Protein AF-A0A1M5I7P4-F1 (afdb_monomer_lite)

Secondary structure (DSSP, 8-state):
-HHHHHHHHHHHHHHHHHHHHHHHHHHHH--SSHHHHHHHHHHSHHHHHHHHHHHHHHHHHHHHHHHHHHHS-HHHHHHHH-TTHHHHHHHHHHHHHHHHHHHHHHHHH-HHHHHHHHHHHHHHHHHHHHHHHHHHHTTT--HHHHHHHHHHHHHHHHHHT-----------

Foldseek 3Di:
DLVVLLVVLVVLLVVLLVLLQQLLLQLLLFDDFLVRSLVRSVPCSVVSVVVVVVCVVCVVVLVVLVVCVVVPDPVVSCVVPNPCSVVVNVVVVVVVVSSVVSSVVSCVVPVPSSNVSSVVSSCVSNVVSVVSVVVSCVPVDPPVRVVVVVVVCVVVVVVVPPPPPDDDDDDD

Radius of gyration: 29.62 Å; chains: 1; bounding box: 105×42×54 Å

Structure (mmCIF, N/CA/C/O backbone):
data_AF-A0A1M5I7P4-F1
#
_entry.id   AF-A0A1M5I7P4-F1
#
loop_
_atom_site.group_PDB
_atom_site.id
_atom_site.type_symbol
_atom_site.label_atom_id
_atom_site.label_alt_id
_atom_site.label_comp_id
_atom_site.label_asym_id
_atom_site.label_entity_id
_atom_site.label_seq_id
_atom_site.pdbx_PDB_ins_code
_atom_site.Cartn_x
_atom_site.Cartn_y
_atom_site.Cartn_z
_atom_site.occupancy
_atom_site.B_iso_or_equiv
_atom_site.auth_seq_id
_atom_site.auth_comp_id
_atom_site.auth_asym_id
_atom_site.auth_atom_id
_atom_site.pdbx_PDB_model_num
ATOM 1 N N . MET A 1 1 ? -21.121 24.134 10.707 1.00 61.41 1 MET A N 1
ATOM 2 C CA . MET A 1 1 ? -20.002 23.355 11.294 1.00 61.41 1 MET A CA 1
ATOM 3 C C . MET A 1 1 ? -20.163 21.836 11.165 1.00 61.41 1 MET A C 1
ATOM 5 O O . MET A 1 1 ? -19.274 21.223 10.594 1.00 61.41 1 MET A O 1
ATOM 9 N N . ARG A 1 2 ? -21.282 21.211 11.583 1.00 70.88 2 ARG A N 1
ATOM 10 C CA . ARG A 1 2 ? -21.468 19.739 11.479 1.00 70.88 2 ARG A CA 1
ATOM 11 C C . ARG A 1 2 ? -21.377 19.158 10.054 1.00 70.88 2 ARG A C 1
ATOM 13 O O . ARG A 1 2 ? -20.871 18.058 9.893 1.00 70.88 2 ARG A O 1
ATOM 20 N N . LEU A 1 3 ? -21.831 19.882 9.022 1.00 74.75 3 LEU A N 1
ATOM 21 C CA . LEU A 1 3 ? -21.736 19.424 7.625 1.00 74.75 3 LEU A CA 1
ATOM 22 C C . LEU A 1 3 ? -20.275 19.306 7.155 1.00 74.75 3 LEU A C 1
ATOM 24 O O . LEU A 1 3 ? -19.885 18.268 6.634 1.00 74.75 3 LEU A O 1
ATOM 28 N N . LEU A 1 4 ? -19.465 20.341 7.409 1.00 80.00 4 LEU A N 1
ATOM 29 C CA . LEU A 1 4 ? -18.034 20.355 7.092 1.00 80.00 4 LEU A CA 1
ATOM 30 C C . LEU A 1 4 ? -17.295 19.241 7.837 1.00 80.00 4 LEU A C 1
ATOM 32 O O . LEU A 1 4 ? -16.579 18.472 7.208 1.00 80.00 4 LEU A O 1
ATOM 36 N N . ALA A 1 5 ? -17.535 19.086 9.143 1.00 79.44 5 ALA A N 1
ATOM 37 C CA . ALA A 1 5 ? -16.944 18.000 9.927 1.00 79.44 5 ALA A CA 1
ATOM 38 C C . ALA A 1 5 ? -17.293 16.613 9.353 1.00 79.44 5 ALA A C 1
ATOM 40 O O . ALA A 1 5 ? -16.420 15.762 9.211 1.00 79.44 5 ALA A O 1
ATOM 41 N N . ASN A 1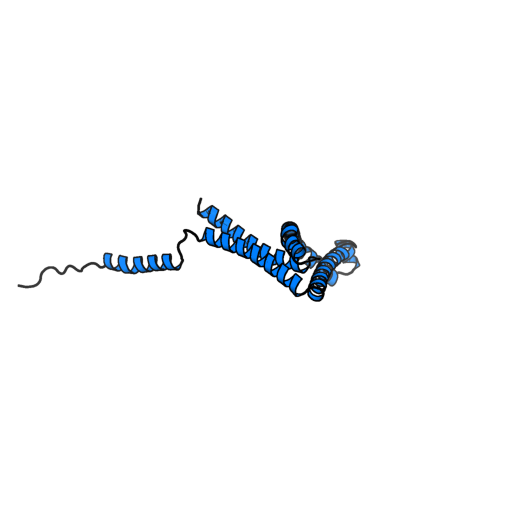 6 ? -18.544 16.404 8.931 1.00 80.00 6 ASN A N 1
ATOM 42 C CA . ASN A 1 6 ? -18.965 15.148 8.308 1.00 80.00 6 ASN A CA 1
ATOM 43 C C . ASN A 1 6 ? -18.317 14.910 6.937 1.00 80.00 6 ASN A C 1
ATOM 45 O O . ASN A 1 6 ? -18.010 13.763 6.616 1.00 80.00 6 ASN A O 1
ATOM 49 N N . MET A 1 7 ? -18.106 15.961 6.137 1.00 83.00 7 MET A N 1
ATOM 50 C CA . MET A 1 7 ? -17.376 15.859 4.868 1.00 83.00 7 MET A CA 1
ATOM 51 C C . MET A 1 7 ? -15.904 15.512 5.098 1.00 83.00 7 MET A C 1
ATOM 53 O O . MET A 1 7 ? -15.395 14.599 4.455 1.00 83.00 7 MET A O 1
ATOM 57 N N . PHE A 1 8 ? -15.242 16.169 6.053 1.00 85.75 8 PHE A N 1
ATOM 58 C CA . PHE A 1 8 ? -13.861 15.848 6.420 1.00 85.75 8 PHE A CA 1
ATOM 59 C C . PHE A 1 8 ? -13.724 14.409 6.921 1.00 85.75 8 PHE A C 1
ATOM 61 O O . PHE A 1 8 ? -12.862 13.683 6.437 1.00 85.75 8 PHE A O 1
ATOM 68 N N . LEU A 1 9 ? -14.609 13.956 7.814 1.00 85.12 9 LEU A N 1
ATOM 69 C CA . LEU A 1 9 ? -14.609 12.572 8.298 1.00 85.12 9 LEU A CA 1
ATOM 70 C C . LEU A 1 9 ? -14.900 11.556 7.187 1.00 85.12 9 LEU A C 1
ATOM 72 O O . LEU A 1 9 ? -14.381 10.445 7.229 1.00 85.12 9 LEU A O 1
ATOM 76 N N . PHE A 1 10 ? -15.711 11.917 6.189 1.00 84.69 10 PHE A N 1
ATOM 77 C CA . PHE A 1 10 ? -15.951 11.068 5.021 1.00 84.69 10 PHE A CA 1
ATOM 78 C C . PHE A 1 10 ? -14.706 10.949 4.135 1.00 84.69 10 PHE A C 1
ATOM 80 O O . PHE A 1 10 ? -14.345 9.841 3.744 1.00 84.69 10 PHE A O 1
ATOM 87 N N . ILE A 1 11 ? -14.029 12.067 3.856 1.00 87.88 11 ILE A N 1
ATOM 88 C CA . ILE A 1 11 ? -12.764 12.067 3.109 1.00 87.88 11 ILE A CA 1
ATOM 89 C C . ILE A 1 11 ? -11.720 11.245 3.870 1.00 87.88 11 ILE A C 1
ATOM 91 O O . ILE A 1 11 ? -11.091 10.369 3.288 1.00 87.88 11 ILE A O 1
ATOM 95 N N . PHE A 1 12 ? -11.605 11.452 5.182 1.00 88.94 12 PHE A N 1
ATOM 96 C CA . PHE A 1 12 ? -10.693 10.706 6.045 1.00 88.94 12 PHE A CA 1
ATOM 97 C C . PHE A 1 12 ? -11.002 9.201 6.047 1.00 88.94 12 PHE A C 1
ATOM 99 O O . PHE A 1 12 ? -10.104 8.392 5.838 1.00 88.94 12 PHE A O 1
ATOM 106 N N . GLU A 1 13 ? -12.273 8.807 6.188 1.00 88.75 13 GLU A N 1
ATOM 107 C CA . GLU A 1 13 ? -12.715 7.409 6.056 1.00 88.75 13 GLU A CA 1
ATOM 108 C C . GLU A 1 13 ? -12.238 6.798 4.728 1.00 88.75 13 GLU A C 1
ATOM 110 O O . GLU A 1 13 ? -11.763 5.661 4.698 1.00 88.75 13 GLU A O 1
ATOM 115 N N . LEU A 1 14 ? -12.361 7.543 3.630 1.00 88.00 14 LEU A N 1
ATOM 116 C CA . LEU A 1 14 ? -11.994 7.074 2.297 1.00 88.00 14 LEU A CA 1
ATOM 117 C C . LEU A 1 14 ? -10.470 6.964 2.135 1.00 88.00 14 LEU A C 1
ATOM 119 O O . LEU A 1 14 ? -9.983 5.935 1.668 1.00 88.00 14 LEU A O 1
ATOM 123 N N . CYS A 1 15 ? -9.720 7.962 2.607 1.00 89.31 15 CYS A N 1
ATOM 124 C CA . CYS A 1 15 ? -8.259 7.947 2.623 1.00 89.31 15 CYS A CA 1
ATOM 125 C C . CYS A 1 15 ? -7.710 6.758 3.418 1.00 89.31 15 CYS A C 1
ATOM 127 O O . CYS A 1 15 ? -6.836 6.057 2.920 1.00 89.31 15 CYS A O 1
ATOM 129 N N . PHE A 1 16 ? -8.246 6.476 4.610 1.00 90.19 16 PHE A N 1
ATOM 130 C CA . PHE A 1 16 ? -7.773 5.356 5.430 1.00 90.19 16 PHE A CA 1
ATOM 131 C C . PHE A 1 16 ? -8.123 3.988 4.837 1.00 90.19 16 PHE A C 1
ATOM 133 O O . PHE A 1 16 ? -7.345 3.050 4.984 1.00 90.19 16 PHE A O 1
ATOM 140 N N . LYS A 1 17 ? -9.244 3.858 4.116 1.00 90.69 17 LYS A N 1
ATOM 141 C CA . LYS A 1 17 ? -9.554 2.620 3.378 1.00 90.69 17 LYS A CA 1
ATOM 142 C C . LYS A 1 17 ? -8.588 2.377 2.225 1.00 90.69 17 LYS A C 1
ATOM 144 O O . LYS A 1 17 ? -8.158 1.245 2.036 1.00 90.69 17 LYS A O 1
ATOM 149 N N . LEU A 1 18 ? -8.253 3.422 1.468 1.00 89.12 18 LEU A N 1
ATOM 150 C CA . LEU A 1 18 ? -7.262 3.318 0.396 1.00 89.12 18 LEU A CA 1
ATOM 151 C C . LEU A 1 18 ? -5.873 3.018 0.972 1.00 89.12 18 LEU A C 1
ATOM 153 O O . LEU A 1 18 ? -5.199 2.104 0.502 1.00 89.12 18 LEU A O 1
ATOM 157 N N . ALA A 1 19 ? -5.490 3.720 2.041 1.00 90.31 19 ALA A N 1
ATOM 158 C CA . ALA A 1 19 ? -4.237 3.492 2.747 1.00 90.31 19 ALA A CA 1
ATOM 159 C C . ALA A 1 19 ? -4.134 2.065 3.304 1.00 90.31 19 ALA A C 1
ATOM 161 O O . ALA A 1 19 ? -3.060 1.486 3.234 1.00 90.31 19 ALA A O 1
ATOM 162 N N . ALA A 1 20 ? -5.232 1.465 3.783 1.00 91.81 20 ALA A N 1
ATOM 163 C CA . ALA A 1 20 ? -5.235 0.084 4.269 1.00 91.81 20 ALA A CA 1
ATOM 164 C C . ALA A 1 20 ? -4.766 -0.909 3.199 1.00 91.81 20 ALA A C 1
ATOM 166 O O . ALA A 1 20 ? -3.893 -1.734 3.465 1.00 91.81 20 ALA A O 1
ATOM 167 N N . SER A 1 21 ? -5.314 -0.813 1.986 1.00 90.88 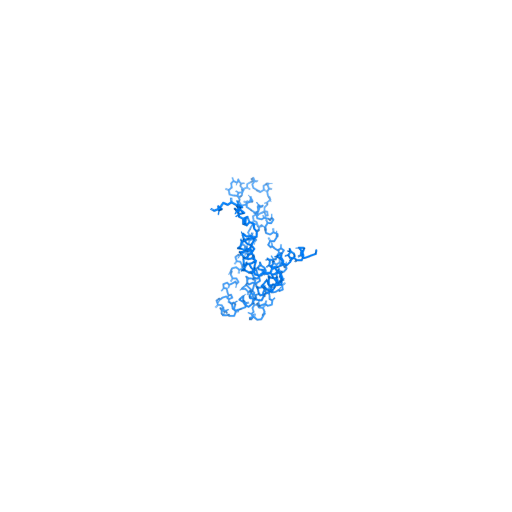21 SER A N 1
ATOM 168 C CA . SER A 1 21 ? -4.922 -1.685 0.876 1.00 90.88 21 SER A CA 1
ATOM 169 C C . SER A 1 21 ? -3.477 -1.437 0.447 1.00 90.88 21 SER A C 1
ATOM 171 O O . SER A 1 21 ? -2.719 -2.386 0.275 1.00 90.88 21 SER A O 1
ATOM 173 N N . LEU A 1 22 ? -3.075 -0.169 0.321 1.00 90.75 22 LEU A N 1
ATOM 174 C CA . LEU A 1 22 ? -1.716 0.197 -0.091 1.00 90.75 22 LEU A CA 1
ATOM 175 C C . LEU A 1 22 ? -0.661 -0.244 0.925 1.00 90.75 22 LEU A C 1
ATOM 177 O O . LEU A 1 22 ? 0.336 -0.857 0.563 1.00 90.75 22 LEU A O 1
ATOM 181 N N . ALA A 1 23 ? -0.906 -0.000 2.206 1.00 90.81 23 ALA A N 1
ATOM 182 C CA . ALA A 1 23 ? -0.006 -0.386 3.281 1.00 90.81 23 ALA A CA 1
ATOM 183 C C . ALA A 1 23 ? 0.133 -1.910 3.406 1.00 90.81 23 ALA A C 1
ATOM 185 O O . ALA A 1 23 ? 1.219 -2.409 3.697 1.00 90.81 23 ALA A O 1
ATOM 186 N N . ALA A 1 24 ? -0.943 -2.659 3.143 1.00 91.38 24 ALA A N 1
ATOM 187 C CA . ALA A 1 24 ? -0.904 -4.117 3.104 1.00 91.38 24 ALA A CA 1
ATOM 188 C C . ALA A 1 24 ? -0.051 -4.642 1.938 1.00 91.38 24 ALA A C 1
ATOM 190 O O . ALA A 1 24 ? 0.747 -5.555 2.130 1.00 91.38 24 ALA A O 1
ATOM 191 N N . ILE A 1 25 ? -0.183 -4.038 0.752 1.00 90.25 25 ILE A N 1
ATOM 192 C CA . ILE A 1 25 ? 0.635 -4.329 -0.437 1.00 90.25 25 ILE A CA 1
ATOM 193 C C . ILE A 1 25 ? 2.120 -4.086 -0.123 1.00 90.25 25 ILE A C 1
ATOM 195 O O . ILE A 1 25 ? 2.936 -4.997 -0.249 1.00 90.25 25 ILE A O 1
ATOM 199 N N . ILE A 1 26 ? 2.460 -2.920 0.427 1.00 89.94 26 ILE A N 1
ATOM 200 C CA . ILE A 1 26 ? 3.831 -2.589 0.853 1.00 89.94 26 ILE A CA 1
ATOM 201 C C . ILE A 1 26 ? 4.370 -3.612 1.864 1.00 89.94 26 ILE A C 1
ATOM 203 O O . ILE A 1 26 ? 5.491 -4.101 1.721 1.00 89.94 26 ILE A O 1
ATOM 207 N N . ALA A 1 27 ? 3.573 -3.976 2.872 1.00 90.88 27 ALA A N 1
ATOM 208 C CA . ALA A 1 27 ? 3.979 -4.943 3.890 1.00 90.88 27 ALA A CA 1
ATOM 209 C C . ALA A 1 27 ? 4.267 -6.342 3.309 1.00 90.88 27 ALA A C 1
ATOM 211 O O . ALA A 1 27 ? 5.101 -7.069 3.856 1.00 90.88 27 ALA A O 1
ATOM 212 N N . MET A 1 28 ? 3.623 -6.722 2.195 1.00 89.94 28 MET A N 1
ATOM 213 C CA . MET A 1 28 ? 3.902 -7.990 1.510 1.00 89.94 28 MET A CA 1
ATOM 214 C C . MET A 1 28 ? 5.267 -8.000 0.807 1.00 89.94 28 MET A C 1
ATOM 216 O O . MET A 1 28 ? 5.938 -9.036 0.799 1.00 89.94 28 MET A O 1
ATOM 220 N N . ALA A 1 29 ? 5.699 -6.871 0.241 1.00 88.38 29 ALA A N 1
ATOM 221 C CA . ALA A 1 29 ? 6.999 -6.749 -0.426 1.00 88.38 29 ALA A CA 1
ATOM 222 C C . ALA A 1 29 ? 8.156 -6.432 0.535 1.00 88.38 29 ALA A C 1
ATOM 224 O O . ALA A 1 29 ? 9.307 -6.761 0.251 1.00 88.38 29 ALA A O 1
ATOM 225 N N . ALA A 1 30 ? 7.867 -5.860 1.704 1.00 88.88 30 ALA A N 1
ATOM 226 C CA . ALA A 1 30 ? 8.882 -5.511 2.691 1.00 88.88 30 ALA A CA 1
ATOM 227 C C . ALA A 1 30 ? 9.685 -6.733 3.171 1.00 88.88 30 ALA A C 1
ATOM 229 O O . ALA A 1 30 ? 9.131 -7.805 3.410 1.00 88.88 30 ALA A O 1
ATOM 230 N N . GLN A 1 31 ? 10.993 -6.573 3.355 1.00 85.56 31 GLN A N 1
ATOM 231 C CA . GLN A 1 31 ? 11.874 -7.637 3.845 1.00 85.56 31 GLN A CA 1
ATOM 232 C C . GLN A 1 31 ? 11.975 -7.648 5.385 1.00 85.56 31 GLN A C 1
ATOM 234 O O . GLN A 1 31 ? 11.613 -6.691 6.078 1.00 85.56 31 GLN A O 1
ATOM 239 N N . GLY A 1 32 ? 12.484 -8.754 5.933 1.00 85.94 32 GLY A N 1
ATOM 240 C CA . GLY A 1 32 ? 12.687 -8.945 7.372 1.00 85.94 32 GLY A CA 1
ATOM 241 C C . GLY A 1 32 ? 11.530 -9.663 8.073 1.00 85.94 32 GLY A C 1
ATOM 242 O O . GLY A 1 32 ? 10.760 -10.388 7.447 1.00 85.94 32 GLY A O 1
ATOM 243 N N . GLY A 1 33 ? 11.447 -9.505 9.395 1.00 87.25 33 GLY A N 1
ATOM 244 C CA . GLY A 1 33 ? 10.431 -10.154 10.225 1.00 87.25 33 GLY A CA 1
ATOM 245 C C . GLY A 1 33 ? 9.061 -9.469 10.179 1.00 87.25 33 GLY A C 1
ATOM 246 O O . GLY A 1 33 ? 8.871 -8.422 9.566 1.00 87.25 33 GLY A O 1
ATOM 247 N N . VAL A 1 34 ? 8.087 -10.035 10.896 1.00 86.44 34 VAL A N 1
ATOM 248 C CA . VAL A 1 34 ? 6.701 -9.526 10.933 1.00 86.44 34 VAL A CA 1
ATOM 249 C C . VAL A 1 34 ? 6.645 -8.048 11.335 1.00 86.44 34 VAL A C 1
ATOM 251 O O . VAL A 1 34 ? 5.975 -7.257 10.681 1.00 86.44 34 VAL A O 1
ATOM 254 N N . ILE A 1 35 ? 7.390 -7.650 12.370 1.00 89.88 35 ILE A N 1
ATOM 255 C CA . ILE A 1 35 ? 7.380 -6.269 12.879 1.00 89.88 35 ILE A CA 1
ATOM 256 C C . ILE A 1 35 ? 7.952 -5.285 11.851 1.00 89.88 35 ILE A C 1
ATOM 258 O O . ILE A 1 35 ? 7.381 -4.213 11.664 1.00 89.88 35 ILE A O 1
ATOM 262 N N . SER A 1 36 ? 9.040 -5.636 11.153 1.00 89.62 36 SER A N 1
ATOM 263 C CA . SER A 1 36 ? 9.629 -4.749 10.141 1.00 89.62 36 SER A CA 1
ATOM 264 C C . SER A 1 36 ? 8.712 -4.592 8.932 1.00 89.62 36 SER A C 1
ATOM 266 O O . SER A 1 36 ? 8.554 -3.481 8.433 1.00 89.62 36 SER A O 1
ATOM 268 N N . LYS A 1 37 ? 8.036 -5.670 8.515 1.00 91.12 37 LYS A N 1
ATOM 269 C CA . LYS A 1 37 ? 7.021 -5.637 7.452 1.00 91.12 37 LYS A CA 1
ATOM 270 C C . LYS A 1 37 ? 5.832 -4.752 7.819 1.00 91.12 37 LYS A C 1
ATOM 272 O O . LYS A 1 37 ? 5.397 -3.937 7.009 1.00 91.12 37 LYS A O 1
ATOM 277 N N . VAL A 1 38 ? 5.345 -4.868 9.058 1.00 90.56 38 VAL A N 1
ATOM 278 C CA . VAL A 1 38 ? 4.281 -4.002 9.583 1.00 90.56 38 VAL A CA 1
ATOM 279 C C . VAL A 1 38 ? 4.730 -2.540 9.564 1.00 90.56 38 VAL A C 1
ATOM 281 O O . VAL A 1 38 ? 4.033 -1.695 9.008 1.00 90.56 38 VAL A O 1
ATOM 284 N N . ALA A 1 39 ? 5.911 -2.245 10.113 1.00 91.12 39 ALA A N 1
ATOM 285 C CA . ALA A 1 39 ? 6.464 -0.894 10.153 1.00 91.12 39 ALA A CA 1
ATOM 286 C C . ALA A 1 39 ? 6.643 -0.291 8.749 1.00 91.12 39 ALA A C 1
ATOM 288 O O . ALA A 1 39 ? 6.280 0.864 8.538 1.00 91.12 39 ALA A O 1
ATOM 289 N N . ALA A 1 40 ? 7.125 -1.074 7.780 1.00 90.38 40 ALA A N 1
ATOM 290 C CA . ALA A 1 40 ? 7.255 -0.642 6.389 1.00 90.38 40 ALA A CA 1
ATOM 291 C C . ALA A 1 40 ? 5.903 -0.225 5.788 1.00 90.38 40 ALA A C 1
ATOM 293 O O . ALA A 1 40 ? 5.808 0.832 5.166 1.00 90.38 40 ALA A O 1
ATOM 294 N N . GLY A 1 41 ? 4.837 -0.988 6.055 1.00 86.56 41 GLY A N 1
ATOM 295 C CA . GLY A 1 41 ? 3.477 -0.626 5.647 1.00 86.56 41 GLY A CA 1
ATOM 296 C C . GLY A 1 41 ? 3.025 0.746 6.168 1.00 86.56 41 GLY A C 1
ATOM 297 O O . GLY A 1 41 ? 2.348 1.477 5.450 1.00 86.56 41 GLY A O 1
ATOM 298 N N . PHE A 1 42 ? 3.432 1.138 7.382 1.00 88.38 42 PHE A N 1
ATOM 299 C CA . PHE A 1 42 ? 3.122 2.461 7.944 1.00 88.38 42 PHE A CA 1
ATOM 300 C C . PHE A 1 42 ? 4.034 3.574 7.417 1.00 88.38 42 PHE A C 1
ATOM 302 O O . PHE A 1 42 ? 3.543 4.652 7.080 1.00 88.38 42 PHE A O 1
ATOM 309 N N . TYR A 1 43 ? 5.348 3.341 7.364 1.00 89.50 43 TYR A N 1
ATOM 310 C CA . TYR A 1 43 ? 6.325 4.387 7.047 1.00 89.50 43 TYR A CA 1
ATOM 311 C C . TYR A 1 43 ? 6.399 4.727 5.560 1.00 89.50 43 TYR A C 1
ATOM 313 O O . TYR A 1 43 ? 6.607 5.890 5.223 1.00 89.50 43 TYR A O 1
ATOM 321 N N . SER A 1 44 ? 6.199 3.751 4.675 1.00 86.94 44 SER A N 1
ATOM 322 C CA . SER A 1 44 ? 6.345 3.956 3.228 1.00 86.94 44 SER A CA 1
ATOM 323 C C . SER A 1 44 ? 5.063 4.441 2.547 1.00 86.94 44 SER A C 1
ATOM 325 O O . SER A 1 44 ? 5.073 4.762 1.363 1.00 86.94 44 SER A O 1
ATOM 327 N N . LEU A 1 45 ? 3.954 4.541 3.284 1.00 83.50 45 LEU A N 1
ATOM 328 C CA . LEU A 1 45 ? 2.661 4.998 2.770 1.00 83.50 45 LEU A CA 1
ATOM 329 C C . LEU A 1 45 ? 2.698 6.386 2.103 1.00 83.50 45 LEU A C 1
ATOM 331 O O . LEU A 1 45 ? 2.139 6.519 1.016 1.00 83.50 45 LEU A O 1
ATOM 335 N N . PRO A 1 46 ? 3.321 7.427 2.698 1.00 84.62 46 PRO A N 1
ATOM 336 C CA . PRO A 1 46 ? 3.379 8.750 2.078 1.00 84.62 46 PRO A CA 1
ATOM 337 C C . PRO A 1 46 ? 4.098 8.736 0.729 1.00 84.62 46 PRO A C 1
ATOM 339 O O . PRO A 1 46 ? 3.669 9.424 -0.196 1.00 84.62 46 PRO A O 1
ATOM 342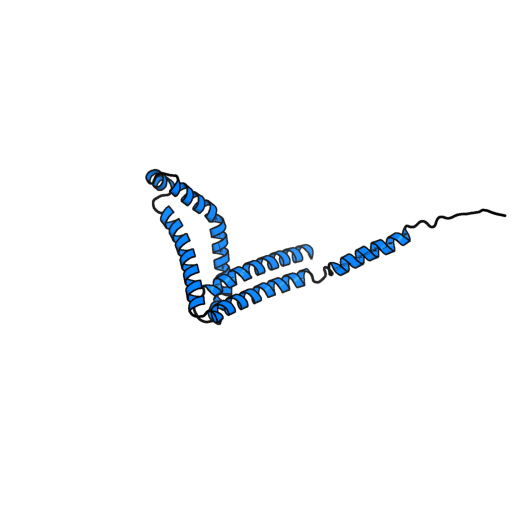 N N . GLU A 1 47 ? 5.160 7.939 0.620 1.00 83.81 47 GLU A N 1
ATOM 343 C CA . GLU A 1 47 ? 5.928 7.816 -0.614 1.00 83.81 47 GLU A CA 1
ATOM 344 C C . GLU A 1 47 ? 5.146 7.024 -1.662 1.00 83.81 47 GLU A C 1
ATOM 346 O O . GLU A 1 47 ? 4.944 7.522 -2.762 1.00 83.81 47 GLU A O 1
ATOM 351 N N . ALA A 1 48 ? 4.546 5.892 -1.286 1.00 80.25 48 ALA A N 1
ATOM 352 C CA . ALA A 1 48 ? 3.693 5.113 -2.184 1.00 80.25 48 ALA A CA 1
ATOM 353 C C . ALA A 1 48 ? 2.498 5.923 -2.722 1.00 80.25 48 ALA A C 1
ATOM 355 O O . ALA A 1 48 ? 2.113 5.790 -3.881 1.00 80.25 48 ALA A O 1
ATOM 356 N N . VAL A 1 49 ? 1.907 6.805 -1.908 1.00 80.94 49 VAL A N 1
ATOM 357 C CA . VAL A 1 49 ? 0.842 7.710 -2.371 1.00 80.94 49 VAL A CA 1
ATOM 358 C C . VAL A 1 49 ? 1.375 8.727 -3.384 1.00 80.94 49 VAL A C 1
ATOM 360 O O . VAL A 1 49 ? 0.700 8.991 -4.380 1.00 80.94 49 VAL A O 1
ATOM 363 N N . ARG A 1 50 ? 2.567 9.297 -3.163 1.00 82.19 50 ARG A N 1
ATOM 364 C CA . ARG A 1 50 ? 3.204 10.205 -4.135 1.00 82.19 50 ARG A CA 1
ATOM 365 C C . ARG A 1 50 ? 3.500 9.491 -5.442 1.00 82.19 50 ARG A C 1
ATOM 367 O O . ARG A 1 50 ? 3.191 10.034 -6.502 1.00 82.19 50 ARG A O 1
ATOM 374 N N . GLU A 1 51 ? 4.029 8.282 -5.348 1.00 77.81 51 GLU A N 1
ATOM 375 C CA . GLU A 1 51 ? 4.355 7.442 -6.487 1.00 77.81 51 GLU A CA 1
ATOM 376 C C . GLU A 1 51 ? 3.095 7.126 -7.295 1.00 77.81 51 GLU A C 1
ATOM 378 O O . GLU A 1 51 ? 3.055 7.391 -8.488 1.00 77.81 51 GLU A O 1
ATOM 383 N N . ILE A 1 52 ? 2.000 6.707 -6.651 1.00 75.88 52 ILE A N 1
ATOM 384 C CA . ILE A 1 52 ? 0.720 6.448 -7.332 1.00 75.88 52 ILE A CA 1
ATOM 385 C C . ILE A 1 52 ? 0.169 7.704 -8.008 1.00 75.88 52 ILE A C 1
ATOM 387 O O . ILE A 1 52 ? -0.323 7.634 -9.133 1.00 75.88 52 ILE A O 1
ATOM 391 N N . ILE A 1 53 ? 0.235 8.865 -7.350 1.00 80.56 53 ILE A N 1
ATOM 392 C CA . ILE A 1 53 ? -0.204 10.129 -7.960 1.00 80.56 53 ILE A CA 1
ATOM 393 C C . ILE A 1 53 ? 0.641 10.447 -9.195 1.00 80.56 53 ILE A C 1
ATOM 395 O O . ILE A 1 53 ? 0.106 10.914 -10.204 1.00 80.56 53 ILE A O 1
ATOM 399 N N . TRP A 1 54 ? 1.945 10.196 -9.125 1.00 78.75 54 TRP A N 1
ATOM 400 C CA . TRP A 1 54 ? 2.837 10.356 -10.259 1.00 78.75 54 TRP A CA 1
ATOM 401 C C . TRP A 1 54 ? 2.510 9.346 -11.370 1.00 78.75 54 TRP A C 1
ATOM 403 O O . TRP A 1 54 ? 2.288 9.761 -12.504 1.00 78.75 54 TRP A O 1
ATOM 413 N N . TRP A 1 55 ? 2.321 8.064 -11.065 1.00 71.38 55 TRP A N 1
ATOM 414 C CA . TRP A 1 55 ? 1.883 7.041 -12.020 1.00 71.38 55 TRP A CA 1
ATOM 415 C C . TRP A 1 55 ? 0.580 7.417 -12.726 1.00 71.38 55 TRP A C 1
ATOM 417 O O . TRP A 1 55 ? 0.511 7.399 -13.952 1.00 71.38 55 TRP A O 1
ATOM 427 N N . VAL A 1 56 ? -0.445 7.841 -11.984 1.00 77.19 56 VAL A N 1
ATOM 428 C CA . VAL A 1 56 ? -1.736 8.261 -12.560 1.00 77.19 56 VAL A CA 1
ATOM 429 C C . VAL A 1 56 ? -1.565 9.417 -13.550 1.00 77.19 56 VAL A C 1
ATOM 431 O O . VAL A 1 56 ? -2.284 9.481 -14.547 1.00 77.19 56 VAL A O 1
ATOM 434 N N . ARG A 1 57 ? -0.604 10.317 -13.310 1.00 80.75 57 ARG A N 1
ATOM 435 C CA . ARG A 1 57 ? -0.295 11.421 -14.229 1.00 80.75 57 ARG A CA 1
ATOM 436 C C . ARG A 1 57 ? 0.472 10.967 -15.472 1.00 80.75 57 ARG A C 1
ATOM 438 O O . ARG A 1 57 ? 0.208 11.503 -16.543 1.00 80.75 57 ARG A O 1
ATOM 445 N N . ASN A 1 58 ? 1.374 9.995 -15.342 1.00 78.19 58 ASN A N 1
ATOM 446 C CA . ASN A 1 58 ? 2.293 9.591 -16.413 1.00 78.19 58 ASN A CA 1
ATOM 447 C C . ASN A 1 58 ? 1.800 8.395 -17.253 1.00 78.19 58 ASN A C 1
ATOM 449 O O . ASN A 1 58 ? 2.229 8.247 -18.395 1.00 78.19 58 ASN A O 1
ATOM 453 N N . ILE A 1 59 ? 0.861 7.574 -16.760 1.00 79.38 59 ILE A N 1
ATOM 454 C CA . ILE A 1 59 ? 0.280 6.430 -17.498 1.00 79.38 59 ILE A CA 1
ATOM 455 C C . ILE A 1 59 ? -0.185 6.795 -18.922 1.00 79.38 59 ILE A C 1
ATOM 457 O O . ILE A 1 59 ? 0.121 6.044 -19.851 1.00 79.38 59 ILE A O 1
ATOM 461 N N . PRO A 1 60 ? -0.891 7.922 -19.153 1.00 82.12 60 PRO A N 1
ATOM 462 C CA . PRO A 1 60 ? -1.306 8.301 -20.503 1.00 82.12 60 PRO A CA 1
ATOM 463 C C . PRO A 1 60 ? -0.128 8.576 -21.444 1.00 82.12 60 PRO A C 1
ATOM 465 O O . PRO A 1 60 ? -0.228 8.321 -22.644 1.00 82.12 60 PRO A O 1
ATOM 468 N N . GLU A 1 61 ? 0.981 9.099 -20.920 1.00 78.25 61 GLU A N 1
ATOM 469 C CA . GLU A 1 61 ? 2.191 9.361 -21.700 1.00 78.25 61 GLU A CA 1
ATOM 470 C C . GLU A 1 61 ? 2.932 8.063 -22.015 1.00 78.25 61 GLU A C 1
ATOM 472 O O . GLU A 1 61 ? 3.269 7.832 -23.174 1.00 78.25 61 GLU A O 1
ATOM 477 N N . ILE A 1 62 ? 3.078 7.168 -21.034 1.00 75.12 62 ILE A N 1
ATOM 478 C CA . ILE A 1 62 ? 3.650 5.827 -21.229 1.00 75.12 62 ILE A CA 1
ATOM 479 C C . ILE A 1 62 ? 2.852 5.056 -22.286 1.00 75.12 62 ILE A C 1
ATOM 481 O O . ILE A 1 62 ? 3.430 4.503 -23.219 1.00 75.12 62 ILE A O 1
ATOM 485 N N . GLY A 1 63 ? 1.519 5.068 -22.198 1.00 77.81 63 GLY A N 1
ATOM 486 C CA . GLY A 1 63 ? 0.655 4.396 -23.169 1.00 77.81 63 GLY A CA 1
ATOM 487 C C . GLY A 1 63 ? 0.820 4.937 -24.592 1.00 77.81 63 GLY A C 1
ATOM 488 O O . GLY A 1 63 ? 0.834 4.161 -25.547 1.00 77.81 63 GLY A O 1
ATOM 489 N N . LYS A 1 64 ? 1.010 6.255 -24.744 1.00 81.62 64 LYS A N 1
ATOM 490 C CA . LYS A 1 64 ? 1.333 6.863 -26.044 1.00 81.62 64 LYS A CA 1
ATOM 491 C C . LYS A 1 64 ? 2.705 6.432 -26.546 1.00 81.62 64 LYS A C 1
ATOM 493 O O . LYS A 1 64 ? 2.807 6.066 -27.707 1.00 81.62 64 LYS A O 1
ATOM 498 N N . ILE A 1 65 ? 3.726 6.434 -25.690 1.00 81.38 65 ILE A N 1
ATOM 499 C CA . ILE A 1 65 ? 5.084 6.010 -26.059 1.00 81.38 65 ILE A CA 1
ATOM 500 C C . ILE A 1 65 ? 5.080 4.546 -26.517 1.00 81.38 65 ILE A C 1
ATOM 502 O O . ILE A 1 65 ? 5.645 4.236 -27.560 1.00 81.38 65 ILE A O 1
ATOM 506 N N . VAL A 1 66 ? 4.397 3.654 -25.795 1.00 79.56 66 VAL A N 1
ATOM 507 C CA . VAL A 1 66 ? 4.284 2.231 -26.161 1.00 79.56 66 VAL A CA 1
ATOM 508 C C . VAL A 1 66 ? 3.534 2.049 -27.482 1.00 79.56 66 VAL A C 1
ATOM 510 O O . VAL A 1 66 ? 3.954 1.263 -28.331 1.00 79.56 66 VAL A O 1
ATOM 513 N N . ASN A 1 67 ? 2.433 2.774 -27.685 1.00 83.12 67 ASN A N 1
ATOM 514 C CA . ASN A 1 67 ? 1.679 2.701 -28.935 1.00 83.12 67 ASN A CA 1
ATOM 515 C C . ASN A 1 67 ? 2.502 3.227 -30.123 1.00 83.12 67 ASN A C 1
ATOM 517 O O . ASN A 1 67 ? 2.586 2.581 -31.165 1.00 83.12 67 ASN A O 1
ATOM 521 N N . ASP A 1 68 ? 3.173 4.362 -29.948 1.00 82.00 68 ASP A N 1
ATOM 522 C CA . ASP A 1 68 ? 4.025 4.964 -30.969 1.00 82.00 68 ASP A CA 1
ATOM 523 C C . ASP A 1 68 ? 5.253 4.096 -31.270 1.00 82.00 68 ASP A C 1
ATOM 525 O O . ASP A 1 68 ? 5.666 4.018 -32.422 1.00 82.00 68 ASP A O 1
ATOM 529 N N . TYR A 1 69 ? 5.801 3.380 -30.285 1.00 76.44 69 TYR A N 1
ATOM 530 C CA . TYR A 1 69 ? 6.864 2.393 -30.507 1.00 76.44 69 TYR A CA 1
ATOM 531 C C . TYR A 1 69 ? 6.402 1.235 -31.402 1.00 76.44 69 TYR A C 1
ATOM 533 O O . TYR A 1 69 ? 7.148 0.781 -32.265 1.00 76.44 69 TYR A O 1
ATOM 541 N N . ASN A 1 70 ? 5.156 0.784 -31.233 1.00 79.50 70 ASN A N 1
ATOM 542 C CA . ASN A 1 70 ? 4.585 -0.315 -32.015 1.00 79.50 70 ASN A CA 1
ATOM 543 C C . ASN A 1 70 ? 4.070 0.109 -33.400 1.00 79.50 70 ASN A C 1
ATOM 545 O O . ASN A 1 70 ? 3.828 -0.749 -34.248 1.00 79.50 70 ASN A O 1
ATOM 549 N N . THR A 1 71 ? 3.864 1.408 -33.634 1.00 83.25 71 THR A N 1
ATOM 550 C CA . THR A 1 71 ? 3.230 1.927 -34.861 1.00 83.25 71 THR A CA 1
ATOM 551 C C . THR A 1 71 ? 4.154 2.786 -35.724 1.00 83.25 71 THR A C 1
ATOM 553 O O . THR A 1 71 ? 3.940 2.871 -36.935 1.00 83.25 71 THR A O 1
ATOM 556 N N . LEU A 1 72 ? 5.190 3.407 -35.153 1.00 81.94 72 LEU A N 1
ATOM 557 C CA . LEU A 1 72 ? 6.175 4.199 -35.889 1.00 81.94 72 LEU A CA 1
ATOM 558 C C . LEU A 1 72 ? 7.394 3.360 -36.278 1.00 81.94 72 LEU A C 1
ATOM 560 O O . LEU A 1 72 ? 7.778 2.402 -35.614 1.00 81.94 72 LEU A O 1
ATOM 564 N N . THR A 1 73 ? 8.069 3.771 -37.350 1.00 80.25 73 THR A N 1
ATOM 565 C CA . THR A 1 73 ? 9.398 3.247 -37.675 1.00 80.25 73 THR A CA 1
ATOM 566 C C . THR A 1 73 ? 10.421 3.720 -36.637 1.00 80.25 73 THR A C 1
ATOM 568 O O . THR A 1 73 ? 10.316 4.827 -36.104 1.00 80.25 73 THR A O 1
ATOM 571 N N . ALA A 1 74 ? 11.459 2.917 -36.388 1.00 73.25 74 ALA A N 1
ATOM 572 C CA . ALA A 1 74 ? 12.483 3.210 -35.378 1.00 73.25 74 ALA A CA 1
ATOM 573 C C . ALA A 1 74 ? 13.146 4.595 -35.546 1.00 73.25 74 ALA A C 1
ATOM 575 O O . ALA A 1 74 ? 13.465 5.256 -34.560 1.00 73.25 74 ALA A O 1
ATOM 576 N N . ALA A 1 75 ? 13.316 5.065 -36.788 1.00 74.50 75 ALA A N 1
ATOM 577 C CA . ALA A 1 75 ? 13.857 6.392 -37.081 1.00 74.50 75 ALA A CA 1
ATOM 578 C C . ALA A 1 75 ? 12.913 7.522 -36.628 1.00 74.50 75 ALA A C 1
ATOM 580 O O . ALA A 1 75 ? 13.347 8.447 -35.944 1.00 74.50 75 ALA A O 1
ATOM 581 N N . ASN A 1 76 ? 11.618 7.413 -36.940 1.00 79.31 76 ASN A N 1
ATOM 582 C CA . ASN A 1 76 ? 10.612 8.413 -36.570 1.00 79.31 76 ASN A CA 1
ATOM 583 C C . ASN A 1 76 ? 10.348 8.421 -35.059 1.00 79.31 76 ASN A C 1
ATOM 585 O O . ASN A 1 76 ? 10.136 9.479 -34.468 1.00 79.31 76 ASN A O 1
ATOM 589 N N . PHE A 1 77 ? 10.407 7.251 -34.421 1.00 78.94 77 PHE A N 1
ATOM 590 C CA . PHE A 1 77 ? 10.303 7.127 -32.972 1.00 78.94 77 PHE A CA 1
ATOM 591 C C . PHE A 1 77 ? 11.482 7.808 -32.258 1.00 78.94 77 PHE A C 1
ATOM 593 O O . PHE A 1 77 ? 11.269 8.659 -31.392 1.00 78.94 77 PHE A O 1
ATOM 600 N N . ASN A 1 78 ? 12.721 7.510 -32.671 1.00 77.31 78 ASN A N 1
ATOM 601 C CA . ASN A 1 78 ? 13.922 8.127 -32.096 1.00 77.31 78 ASN A CA 1
ATOM 602 C C . ASN A 1 78 ? 13.962 9.644 -32.305 1.00 77.31 78 ASN A C 1
ATOM 604 O O . ASN A 1 78 ? 14.453 10.365 -31.441 1.00 77.31 78 ASN A O 1
ATOM 608 N N . GLN A 1 79 ? 13.426 10.145 -33.417 1.00 78.75 79 GLN A N 1
ATOM 609 C CA . GLN A 1 79 ? 13.357 11.582 -33.674 1.00 78.75 79 GLN A CA 1
ATOM 610 C C . GLN A 1 79 ? 12.320 12.291 -32.787 1.00 78.75 79 GLN A C 1
ATOM 612 O O . GLN A 1 79 ? 12.523 13.443 -32.409 1.00 78.75 79 GLN A O 1
ATOM 617 N N . LYS A 1 80 ? 11.221 11.608 -32.439 1.00 79.81 80 LYS A N 1
ATOM 618 C CA . LYS A 1 80 ? 10.119 12.160 -31.637 1.00 79.81 80 LYS A CA 1
ATOM 619 C C . LYS A 1 80 ? 10.365 12.082 -30.128 1.00 79.81 80 LYS A C 1
ATOM 621 O O . LYS A 1 80 ? 9.990 13.006 -29.412 1.00 79.81 80 LYS A O 1
ATOM 626 N N . TYR A 1 81 ? 10.971 10.997 -29.655 1.00 77.19 81 TYR A N 1
ATOM 627 C CA . TYR A 1 81 ? 11.114 10.707 -28.224 1.00 77.19 81 TYR A CA 1
ATOM 628 C C . TYR A 1 81 ? 12.569 10.622 -27.738 1.00 77.19 81 TYR A C 1
ATOM 630 O O . TYR A 1 81 ? 12.814 10.616 -26.532 1.00 77.19 81 TYR A O 1
ATOM 638 N N . GLY A 1 82 ? 13.543 10.577 -28.651 1.00 77.25 82 GLY A N 1
ATOM 639 C CA . GLY A 1 82 ? 14.938 10.292 -28.322 1.00 77.25 82 GLY A CA 1
ATOM 640 C C . GLY A 1 82 ? 15.173 8.820 -27.960 1.00 77.25 82 GLY A C 1
ATOM 641 O O . GLY A 1 82 ? 14.242 8.042 -27.753 1.00 77.25 82 GLY A O 1
ATOM 642 N N . SER A 1 83 ? 16.442 8.426 -27.842 1.00 68.94 83 SER A N 1
ATOM 643 C CA . SER A 1 83 ? 16.832 7.039 -27.534 1.00 68.94 83 SER A CA 1
ATOM 644 C C . SER A 1 83 ? 16.486 6.586 -26.106 1.00 68.94 83 SER A C 1
ATOM 646 O O . SER A 1 83 ? 16.601 5.404 -25.800 1.00 68.94 83 SER A O 1
ATOM 648 N N . GLY A 1 84 ? 16.089 7.505 -25.218 1.00 74.12 84 GLY A N 1
ATOM 649 C CA . GLY A 1 84 ? 15.846 7.230 -23.796 1.00 74.12 84 GLY A CA 1
ATOM 650 C C . GLY A 1 84 ? 14.411 6.832 -23.437 1.00 74.12 84 GLY A C 1
ATOM 651 O O . GLY A 1 84 ? 14.188 6.316 -22.346 1.00 74.12 84 GLY A O 1
ATOM 652 N N . ALA A 1 85 ? 13.433 7.033 -24.323 1.00 72.88 85 ALA A N 1
ATOM 653 C CA . ALA A 1 85 ? 12.027 6.796 -23.981 1.00 72.88 85 ALA A CA 1
ATOM 654 C C . ALA A 1 85 ? 11.679 5.312 -23.803 1.00 72.88 85 ALA A C 1
ATOM 656 O O . ALA A 1 85 ? 10.823 4.978 -22.991 1.00 72.88 85 ALA A O 1
ATOM 657 N N . VAL A 1 86 ? 12.368 4.415 -24.515 1.00 72.00 86 VAL A N 1
ATOM 658 C CA . VAL A 1 86 ? 12.219 2.965 -24.306 1.00 72.00 86 VAL A CA 1
ATOM 659 C C . VAL A 1 86 ? 12.795 2.554 -22.954 1.00 72.00 86 VAL A C 1
ATOM 661 O O . VAL A 1 86 ? 12.163 1.774 -22.252 1.00 72.00 86 VAL A O 1
ATOM 664 N N . ASN A 1 87 ? 13.944 3.115 -22.559 1.00 78.44 87 ASN A N 1
ATOM 665 C CA . ASN A 1 87 ? 14.537 2.843 -21.248 1.00 78.44 87 ASN A CA 1
ATOM 666 C C . ASN A 1 87 ? 13.597 3.285 -20.128 1.00 78.44 87 ASN A C 1
ATOM 668 O O . ASN A 1 87 ? 13.337 2.505 -19.227 1.00 78.44 87 ASN A O 1
ATOM 672 N N . TYR A 1 88 ? 12.987 4.466 -20.261 1.00 73.75 88 TYR A N 1
ATOM 673 C CA . TYR A 1 88 ? 11.987 4.950 -19.312 1.00 73.75 88 TYR A CA 1
ATOM 674 C C . TYR A 1 88 ? 10.824 3.959 -19.147 1.00 73.75 88 TYR A C 1
ATOM 676 O O . TYR A 1 88 ? 10.487 3.600 -18.028 1.00 73.75 88 TYR A O 1
ATOM 684 N N . VAL A 1 89 ? 10.254 3.445 -20.247 1.00 77.06 89 VAL A N 1
ATOM 685 C CA . VAL A 1 89 ? 9.193 2.416 -20.201 1.00 77.06 89 VAL A CA 1
ATOM 686 C C . VAL A 1 89 ? 9.685 1.098 -19.590 1.00 77.06 89 VAL A C 1
ATOM 688 O O . VAL A 1 89 ? 8.939 0.446 -18.862 1.00 77.06 89 VAL A O 1
ATOM 691 N N . MET A 1 90 ? 10.920 0.693 -19.882 1.00 76.38 90 MET A N 1
ATOM 692 C CA . MET A 1 90 ? 11.500 -0.531 -19.328 1.00 76.38 90 MET A CA 1
ATOM 693 C C . MET A 1 90 ? 11.761 -0.420 -17.827 1.00 76.38 90 MET A C 1
ATOM 695 O O . MET A 1 90 ? 11.480 -1.376 -17.112 1.00 76.38 90 MET A O 1
ATOM 699 N N . ASP A 1 91 ? 12.218 0.733 -17.340 1.00 80.31 91 ASP A N 1
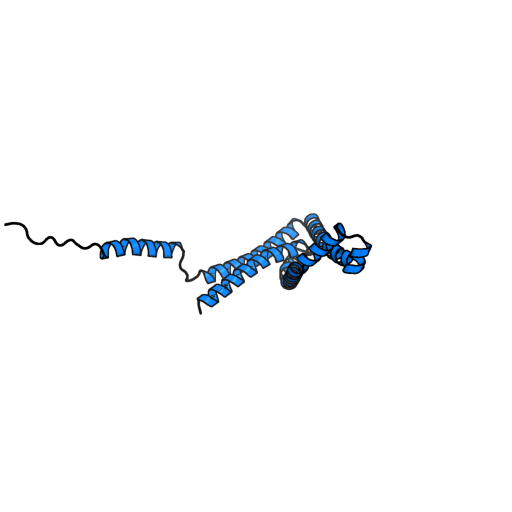ATOM 700 C CA . ASP A 1 91 ? 12.431 0.982 -15.912 1.00 80.31 91 ASP A CA 1
ATOM 701 C C . ASP A 1 91 ? 11.123 0.787 -15.128 1.00 80.31 91 ASP A C 1
ATOM 703 O O . ASP A 1 91 ? 11.092 0.046 -14.148 1.00 80.31 91 ASP A O 1
ATOM 707 N N . TYR A 1 92 ? 10.006 1.313 -15.640 1.00 73.25 92 TYR A N 1
ATOM 708 C CA . TYR A 1 92 ? 8.674 1.101 -15.060 1.00 73.25 92 TYR A CA 1
ATOM 709 C C . TYR A 1 92 ? 8.236 -0.365 -14.994 1.00 73.25 92 TYR A C 1
ATOM 711 O O . TYR A 1 92 ? 7.616 -0.803 -14.022 1.00 73.25 92 TYR A O 1
ATOM 719 N N . LEU A 1 93 ? 8.494 -1.125 -16.060 1.00 78.19 93 LEU A N 1
ATOM 720 C CA . LEU A 1 93 ? 8.149 -2.545 -16.096 1.00 78.19 93 LEU A CA 1
ATOM 721 C C . LEU A 1 93 ? 9.034 -3.341 -15.137 1.00 78.19 93 LEU A C 1
ATOM 723 O O . LEU A 1 93 ? 8.534 -4.241 -14.462 1.00 78.19 93 LEU A O 1
ATOM 727 N N . ASN A 1 94 ? 10.313 -2.981 -15.040 1.00 83.12 94 ASN A N 1
ATOM 728 C CA . ASN A 1 94 ? 11.255 -3.607 -14.125 1.00 83.12 94 ASN A CA 1
ATOM 729 C C . ASN A 1 94 ? 10.866 -3.355 -12.665 1.00 83.12 94 ASN A C 1
ATOM 731 O O . ASN A 1 94 ? 10.819 -4.311 -11.901 1.00 83.12 94 ASN A O 1
ATOM 735 N N . GLU A 1 95 ? 10.474 -2.134 -12.289 1.00 80.50 95 GLU A N 1
ATOM 736 C CA . GLU A 1 95 ? 9.992 -1.834 -10.929 1.00 80.50 95 GLU A CA 1
ATOM 737 C C . GLU A 1 95 ? 8.781 -2.699 -10.536 1.00 80.50 95 GLU A C 1
ATOM 739 O O . GLU A 1 95 ? 8.723 -3.255 -9.433 1.00 80.50 95 GLU A O 1
ATOM 744 N N . ALA A 1 96 ? 7.822 -2.875 -11.452 1.00 78.44 96 ALA A N 1
ATOM 745 C CA . ALA A 1 96 ? 6.654 -3.720 -11.209 1.00 78.44 96 ALA A CA 1
ATOM 746 C C . ALA A 1 96 ? 7.023 -5.210 -11.074 1.00 78.44 96 ALA A C 1
ATOM 748 O O . ALA A 1 96 ? 6.482 -5.914 -10.211 1.00 78.44 96 ALA A O 1
ATOM 749 N N . VAL A 1 97 ? 7.940 -5.700 -11.914 1.00 82.62 97 VAL A N 1
ATOM 750 C CA . VAL A 1 97 ? 8.437 -7.084 -11.865 1.00 82.62 97 VAL A CA 1
ATOM 751 C C . VAL A 1 97 ? 9.225 -7.333 -10.580 1.00 82.62 97 VAL A C 1
ATOM 753 O O . VAL A 1 97 ? 8.966 -8.328 -9.899 1.00 82.62 97 VAL A O 1
ATOM 756 N N . ASP A 1 98 ? 10.106 -6.412 -10.199 1.00 86.81 98 ASP A N 1
ATOM 757 C CA . ASP A 1 98 ? 10.900 -6.483 -8.974 1.00 86.81 98 ASP A CA 1
ATOM 758 C C . ASP A 1 98 ? 10.000 -6.532 -7.737 1.00 86.81 98 ASP A C 1
ATOM 760 O O . ASP A 1 98 ? 10.215 -7.357 -6.842 1.00 86.81 98 ASP A O 1
ATOM 764 N N . TYR A 1 99 ? 8.940 -5.718 -7.697 1.00 85.38 99 TYR A N 1
ATOM 765 C CA . TYR A 1 99 ? 7.944 -5.779 -6.627 1.00 85.38 99 TYR A CA 1
ATOM 766 C C . TYR A 1 99 ? 7.291 -7.170 -6.538 1.00 85.38 99 TYR A C 1
ATOM 768 O O . TYR A 1 99 ? 7.244 -7.772 -5.459 1.00 85.38 99 TYR A O 1
ATOM 776 N N . LEU A 1 100 ? 6.805 -7.715 -7.661 1.00 84.31 100 LEU A N 1
ATOM 777 C CA . LEU A 1 100 ? 6.166 -9.038 -7.684 1.00 84.31 100 LEU A CA 1
ATOM 778 C C . LEU A 1 100 ? 7.134 -10.143 -7.254 1.00 84.31 100 LEU A C 1
ATOM 780 O O . LEU A 1 100 ? 6.748 -11.050 -6.509 1.00 84.31 100 LEU A O 1
ATOM 784 N N . GLN A 1 101 ? 8.395 -10.046 -7.669 1.00 88.56 101 GLN A N 1
ATOM 785 C CA . GLN A 1 101 ? 9.440 -10.976 -7.268 1.00 88.56 101 GLN A CA 1
ATOM 786 C C . GLN A 1 101 ? 9.715 -10.893 -5.762 1.00 88.56 101 GLN A C 1
ATOM 788 O O . GLN A 1 101 ? 9.814 -11.930 -5.105 1.00 88.56 101 GLN A O 1
ATOM 793 N N . GLN A 1 102 ? 9.768 -9.693 -5.180 1.00 87.38 102 GLN A N 1
ATOM 794 C CA . GLN A 1 102 ? 9.938 -9.514 -3.734 1.00 87.38 102 GLN A CA 1
ATOM 795 C C . GLN A 1 102 ? 8.770 -10.103 -2.939 1.00 87.38 102 GLN A C 1
ATOM 797 O O . GLN A 1 102 ? 8.991 -10.821 -1.960 1.00 87.38 102 GLN A O 1
ATOM 802 N N . VAL A 1 103 ? 7.529 -9.864 -3.375 1.00 87.56 103 VAL A N 1
ATOM 803 C CA . VAL A 1 103 ? 6.340 -10.479 -2.764 1.00 87.56 103 VAL A CA 1
ATOM 804 C C . VAL A 1 103 ? 6.429 -12.001 -2.837 1.00 87.56 103 VAL A C 1
ATOM 806 O O . VAL A 1 103 ? 6.228 -12.678 -1.827 1.00 87.56 103 VAL A O 1
ATOM 809 N N . TYR A 1 104 ? 6.777 -12.547 -4.003 1.00 87.88 104 TYR A N 1
ATOM 810 C CA . TYR A 1 104 ? 6.918 -13.987 -4.193 1.00 87.88 104 TYR A CA 1
ATOM 811 C C . TYR A 1 104 ? 7.989 -14.591 -3.274 1.00 87.88 104 TYR A C 1
ATOM 813 O O . TYR A 1 104 ? 7.733 -15.598 -2.609 1.00 87.88 104 TYR A O 1
ATOM 821 N N . LEU A 1 105 ? 9.162 -13.962 -3.180 1.00 89.69 105 LEU A N 1
ATOM 822 C CA . LEU A 1 105 ? 10.248 -14.402 -2.301 1.00 89.69 105 LEU A CA 1
ATOM 823 C C . LEU A 1 105 ? 9.833 -14.359 -0.826 1.00 89.69 105 LEU A C 1
ATOM 825 O O . LEU A 1 105 ? 10.088 -15.303 -0.079 1.00 89.69 105 LEU A O 1
ATOM 829 N N . ASN A 1 106 ? 9.135 -13.304 -0.410 1.00 89.31 106 ASN A N 1
ATOM 830 C CA . ASN A 1 106 ? 8.647 -13.151 0.957 1.00 89.31 106 ASN A CA 1
ATOM 831 C C . ASN A 1 106 ? 7.570 -14.174 1.331 1.00 89.31 106 ASN A C 1
ATOM 833 O O . ASN A 1 106 ? 7.594 -14.713 2.440 1.00 89.31 106 ASN A O 1
ATOM 837 N N . ILE A 1 107 ? 6.633 -14.450 0.422 1.00 88.56 107 ILE A N 1
ATOM 838 C CA . ILE A 1 107 ? 5.605 -15.476 0.623 1.00 88.56 107 ILE A CA 1
ATOM 839 C C . ILE A 1 107 ? 6.245 -16.866 0.637 1.00 88.56 107 ILE A C 1
ATOM 841 O O . ILE A 1 107 ? 5.880 -17.688 1.471 1.00 88.56 107 ILE A O 1
ATOM 845 N N . SER A 1 108 ? 7.229 -17.122 -0.224 1.00 89.88 108 SER A N 1
ATOM 846 C CA . SER A 1 108 ? 7.914 -18.418 -0.285 1.00 89.88 108 SER A CA 1
ATOM 847 C C . SER A 1 108 ? 8.784 -18.676 0.950 1.00 89.88 108 SER A C 1
ATOM 849 O O . SER A 1 108 ? 8.810 -19.792 1.461 1.00 89.88 108 SER A O 1
ATOM 851 N N . GLY A 1 109 ? 9.481 -17.652 1.455 1.00 88.56 109 GLY A N 1
ATOM 852 C CA . GLY A 1 109 ? 10.374 -17.779 2.610 1.00 88.56 109 GLY A CA 1
ATOM 853 C C . GLY A 1 109 ? 9.660 -17.707 3.962 1.00 88.56 109 GLY A C 1
ATOM 854 O O . GLY A 1 109 ? 9.998 -18.445 4.885 1.00 88.56 109 GLY A O 1
ATOM 855 N N . GLN A 1 110 ? 8.677 -16.814 4.104 1.00 89.06 110 GLN A N 1
ATOM 856 C CA . GLN A 1 110 ? 7.933 -16.594 5.350 1.00 89.06 110 GLN A CA 1
ATOM 857 C C . GLN A 1 110 ? 6.442 -16.349 5.056 1.00 89.06 110 GLN A C 1
ATOM 859 O O . GLN A 1 110 ? 5.954 -15.227 5.236 1.00 89.06 110 GLN A O 1
ATOM 864 N N . PRO A 1 111 ? 5.684 -17.380 4.637 1.00 87.75 111 PRO A N 1
ATOM 865 C CA . PRO A 1 111 ? 4.301 -17.216 4.183 1.00 87.75 111 PRO A CA 1
ATOM 866 C C . PRO A 1 111 ? 3.405 -16.641 5.281 1.00 87.75 111 PRO A C 1
ATOM 868 O O . PRO A 1 111 ? 2.751 -15.616 5.094 1.00 87.75 111 PRO A O 1
ATOM 871 N N . VAL A 1 112 ? 3.433 -17.253 6.469 1.00 90.50 112 VAL A N 1
ATOM 872 C CA . VAL A 1 112 ? 2.602 -16.831 7.606 1.00 90.50 112 VAL A CA 1
ATOM 873 C C . VAL A 1 112 ? 3.005 -15.440 8.092 1.00 90.50 112 VAL A C 1
ATOM 875 O O . VAL A 1 112 ? 2.140 -14.607 8.351 1.00 90.50 112 VAL A O 1
ATOM 878 N N . GLY A 1 113 ? 4.306 -15.157 8.189 1.00 86.44 113 GLY A N 1
ATOM 879 C CA . GLY A 1 113 ? 4.799 -13.859 8.653 1.00 86.44 113 GLY A CA 1
ATOM 880 C C . GLY A 1 113 ? 4.433 -12.717 7.704 1.00 86.44 113 GLY A C 1
ATOM 881 O O . GLY A 1 113 ? 4.001 -11.656 8.148 1.00 86.44 113 GLY A O 1
ATOM 882 N N . THR A 1 114 ? 4.530 -12.957 6.398 1.00 90.00 114 THR A N 1
ATOM 883 C CA . THR A 1 114 ? 4.205 -11.963 5.369 1.00 90.00 114 THR A CA 1
ATOM 884 C C . THR A 1 114 ? 2.701 -11.697 5.303 1.00 90.00 114 THR A C 1
A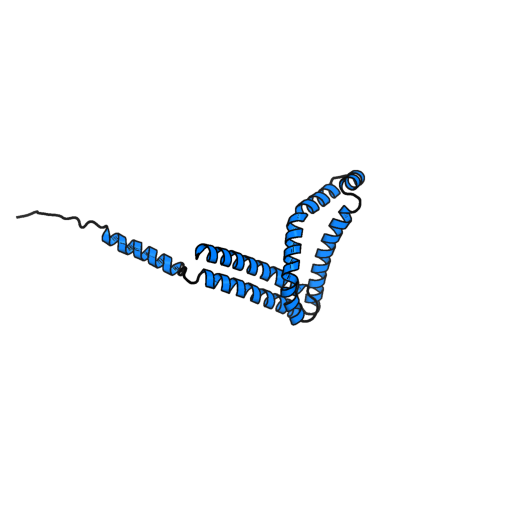TOM 886 O O . THR A 1 114 ? 2.282 -10.540 5.339 1.00 90.00 114 THR A O 1
ATOM 889 N N . VAL A 1 115 ? 1.877 -12.750 5.287 1.00 91.88 115 VAL A N 1
ATOM 890 C CA . VAL A 1 115 ? 0.412 -12.603 5.257 1.00 91.88 115 VAL A CA 1
ATOM 891 C C . VAL A 1 115 ? -0.107 -11.976 6.552 1.00 91.88 115 VAL A C 1
ATOM 893 O O . VAL A 1 115 ? -0.923 -11.059 6.498 1.00 91.88 115 VAL A O 1
ATOM 896 N N . SER A 1 116 ? 0.383 -12.411 7.718 1.00 91.88 116 SER A N 1
ATOM 897 C CA . SER A 1 116 ? -0.042 -11.828 8.998 1.00 91.88 116 SER A CA 1
ATOM 898 C C . SER A 1 116 ? 0.350 -10.355 9.118 1.00 91.88 116 SER A C 1
ATOM 900 O O . SER A 1 116 ? -0.489 -9.557 9.528 1.00 91.88 116 SER A O 1
ATOM 902 N N . ALA A 1 117 ? 1.558 -9.963 8.697 1.00 91.62 117 ALA A N 1
ATOM 903 C CA . ALA A 1 117 ? 1.972 -8.561 8.682 1.00 91.62 117 ALA A CA 1
ATOM 904 C C . ALA A 1 117 ? 1.043 -7.696 7.814 1.00 91.62 117 ALA A C 1
ATOM 906 O O . ALA A 1 117 ? 0.555 -6.661 8.275 1.00 91.62 117 ALA A O 1
ATOM 907 N N . ALA A 1 118 ? 0.743 -8.146 6.592 1.00 92.94 118 ALA A N 1
ATOM 908 C CA . ALA A 1 118 ? -0.159 -7.443 5.682 1.00 92.94 118 ALA A CA 1
ATOM 909 C C . ALA A 1 118 ? -1.578 -7.309 6.259 1.00 92.94 118 ALA A C 1
ATOM 911 O O . ALA A 1 118 ? -2.163 -6.226 6.224 1.00 92.94 118 ALA A O 1
ATOM 912 N N . VAL A 1 119 ? -2.110 -8.382 6.855 1.00 94.00 119 VAL A N 1
ATOM 913 C CA . VAL A 1 119 ? -3.429 -8.377 7.507 1.00 94.00 119 VAL A CA 1
ATOM 914 C C . VAL A 1 119 ? -3.453 -7.437 8.711 1.00 94.00 119 VAL A C 1
ATOM 916 O O . VAL A 1 119 ? -4.405 -6.676 8.863 1.00 94.00 119 VAL A O 1
ATOM 919 N N . VAL A 1 120 ? -2.421 -7.444 9.557 1.00 94.00 120 VAL A N 1
ATOM 920 C CA . VAL A 1 120 ? -2.344 -6.566 10.736 1.00 94.00 120 VAL A CA 1
ATOM 921 C C . VAL A 1 120 ? -2.362 -5.099 10.318 1.00 94.00 120 VAL A C 1
ATOM 923 O O . VAL A 1 120 ? -3.173 -4.327 10.830 1.00 94.00 120 VAL A O 1
ATOM 926 N N . VAL A 1 121 ? -1.522 -4.720 9.353 1.00 94.25 121 VAL A N 1
ATOM 927 C CA . VAL A 1 121 ? -1.486 -3.347 8.831 1.00 94.25 121 VAL A CA 1
ATOM 928 C C . VAL A 1 121 ? -2.838 -2.961 8.232 1.00 94.25 121 VAL A C 1
ATOM 930 O O . VAL A 1 121 ? -3.384 -1.909 8.577 1.00 94.25 121 VAL A O 1
ATOM 933 N N . PHE A 1 122 ? -3.416 -3.831 7.398 1.00 94.88 122 PHE A N 1
ATOM 934 C CA . PHE A 1 122 ? -4.733 -3.612 6.806 1.00 94.88 122 PHE A CA 1
ATOM 935 C C . PHE A 1 122 ? -5.795 -3.350 7.877 1.00 94.88 122 PHE A C 1
ATOM 937 O O . PHE A 1 122 ? -6.533 -2.368 7.798 1.00 94.88 122 PHE A O 1
ATOM 944 N N . LEU A 1 123 ? -5.859 -4.209 8.899 1.00 94.25 123 LEU A N 1
ATOM 945 C CA . LEU A 1 123 ? -6.850 -4.116 9.964 1.00 94.25 123 LEU A CA 1
ATOM 946 C C . LEU A 1 123 ? -6.695 -2.835 10.779 1.00 94.25 123 LEU A C 1
ATOM 948 O O . LEU A 1 123 ? -7.711 -2.233 11.114 1.00 94.25 123 LEU A O 1
ATOM 952 N N . ILE A 1 124 ? -5.471 -2.384 11.061 1.00 94.00 124 ILE A N 1
ATOM 953 C CA . ILE A 1 124 ? -5.243 -1.136 11.802 1.00 94.00 124 ILE A CA 1
ATOM 954 C C . ILE A 1 124 ? -5.796 0.059 11.017 1.00 94.00 124 ILE A C 1
ATOM 956 O O . ILE A 1 124 ? -6.627 0.807 11.540 1.00 94.00 124 ILE A O 1
ATOM 960 N N . PHE A 1 125 ? -5.411 0.219 9.748 1.00 92.88 125 PHE A N 1
ATOM 961 C CA . PHE A 1 125 ? -5.917 1.319 8.917 1.00 92.88 125 PHE A CA 1
ATOM 962 C C . PHE A 1 125 ? -7.430 1.226 8.692 1.00 92.88 125 PHE A C 1
ATOM 964 O O . PHE A 1 125 ? -8.143 2.230 8.793 1.00 92.88 125 PHE A O 1
ATOM 971 N N . TYR A 1 126 ? -7.945 0.021 8.446 1.00 91.75 126 TYR A N 1
ATOM 972 C CA . TYR A 1 126 ? -9.374 -0.209 8.259 1.00 91.75 126 TYR A CA 1
ATOM 973 C C . TYR A 1 126 ? -10.181 0.091 9.529 1.00 91.75 126 TYR A C 1
ATOM 975 O O . TYR A 1 126 ? -11.274 0.661 9.453 1.00 91.75 126 TYR A O 1
ATOM 983 N N . LEU A 1 127 ? -9.645 -0.235 10.705 1.00 92.38 127 LEU A N 1
ATOM 984 C CA . LEU A 1 127 ? -10.266 0.071 11.990 1.00 92.38 127 LEU A CA 1
ATOM 985 C C . LEU A 1 127 ? -10.304 1.582 12.238 1.00 92.38 127 LEU A C 1
ATOM 987 O O . LEU A 1 127 ? -11.349 2.093 12.636 1.00 92.38 127 LEU A O 1
ATOM 991 N N . VAL A 1 128 ? -9.241 2.320 11.906 1.00 91.19 128 VAL A N 1
ATOM 992 C CA . VAL A 1 128 ? -9.255 3.793 11.966 1.00 91.19 128 VAL A CA 1
ATOM 993 C C . VAL A 1 128 ? -10.304 4.376 11.013 1.00 91.19 128 VAL A C 1
ATOM 995 O O . VAL A 1 128 ? -11.091 5.237 11.417 1.00 91.19 128 VAL A O 1
ATOM 998 N N . ALA A 1 129 ? -10.414 3.855 9.785 1.00 89.88 129 ALA A N 1
ATOM 999 C CA . ALA A 1 129 ? -11.492 4.244 8.872 1.00 89.88 129 ALA A CA 1
ATOM 1000 C C . ALA A 1 129 ? -12.881 3.948 9.463 1.00 89.88 129 ALA A C 1
ATOM 1002 O O . ALA A 1 129 ? -13.825 4.726 9.290 1.00 89.88 129 ALA A O 1
ATOM 1003 N N . ARG A 1 130 ? -13.023 2.826 10.179 1.00 89.00 130 ARG A N 1
ATOM 1004 C CA . ARG A 1 130 ? -14.279 2.443 10.826 1.00 89.00 130 ARG A CA 1
ATOM 1005 C C . ARG A 1 130 ? -14.629 3.360 11.993 1.00 89.00 130 ARG A C 1
ATOM 1007 O O . ARG A 1 130 ? -15.800 3.711 12.118 1.00 89.00 130 ARG A O 1
ATOM 1014 N N . ILE A 1 131 ? -13.648 3.785 12.785 1.00 88.56 131 ILE A N 1
ATOM 1015 C CA . ILE A 1 131 ? -13.832 4.778 13.851 1.00 88.56 131 ILE A CA 1
ATOM 1016 C C . ILE A 1 131 ? -14.269 6.114 13.244 1.00 88.56 131 ILE A C 1
ATOM 1018 O O . ILE A 1 131 ? -15.272 6.675 13.679 1.00 88.56 131 ILE A O 1
ATOM 1022 N N . ALA A 1 132 ? -13.606 6.581 12.181 1.00 86.50 132 ALA A N 1
ATOM 1023 C CA . ALA A 1 132 ? -14.000 7.809 11.487 1.00 86.50 132 ALA A CA 1
ATOM 1024 C C . ALA A 1 132 ? -15.448 7.736 10.968 1.00 86.50 132 ALA A C 1
ATOM 1026 O O . ALA A 1 132 ? -16.229 8.678 11.133 1.00 86.50 132 ALA A O 1
ATOM 1027 N N . ARG A 1 133 ? -15.844 6.584 10.408 1.00 86.06 133 ARG A N 1
ATOM 1028 C CA . ARG A 1 133 ? -17.234 6.322 10.013 1.00 86.06 133 ARG A CA 1
ATOM 1029 C C . ARG A 1 133 ? -18.185 6.352 11.207 1.00 86.06 133 ARG A C 1
ATOM 1031 O O . ARG A 1 133 ? -19.265 6.924 11.085 1.00 86.06 133 ARG A O 1
ATOM 1038 N N . PHE A 1 134 ? -17.818 5.711 12.313 1.00 85.56 134 PHE A N 1
ATOM 1039 C CA . PHE A 1 134 ? -18.645 5.647 13.513 1.00 85.56 134 PHE A CA 1
ATOM 1040 C C . PHE A 1 134 ? -18.898 7.050 14.067 1.00 85.56 134 PHE A C 1
ATOM 1042 O O . PHE A 1 134 ? -20.055 7.439 14.162 1.00 85.56 134 PHE A O 1
ATOM 1049 N N . VAL A 1 135 ? -17.847 7.849 14.271 1.00 83.94 135 VAL A N 1
ATOM 1050 C CA . VAL A 1 135 ? -17.940 9.241 14.751 1.00 83.94 135 VAL A CA 1
ATOM 1051 C C . VAL A 1 135 ? -18.781 10.112 13.811 1.00 83.94 135 VAL A C 1
ATOM 1053 O O . VAL A 1 135 ? -19.577 10.933 14.255 1.00 83.94 135 VAL A O 1
ATOM 1056 N N . ARG A 1 136 ? -18.676 9.906 12.491 1.00 81.12 136 ARG A N 1
ATOM 1057 C CA . ARG A 1 136 ? -19.508 10.615 11.500 1.00 81.12 136 ARG A CA 1
ATOM 1058 C C . ARG A 1 136 ? -20.992 10.237 11.579 1.00 81.12 136 ARG A C 1
ATOM 1060 O O . ARG A 1 136 ? -21.859 11.032 11.211 1.00 81.12 136 ARG A O 1
ATOM 1067 N N . GLN A 1 137 ? -21.286 8.998 11.966 1.00 75.38 137 GLN A N 1
ATOM 1068 C CA . GLN A 1 137 ? -22.646 8.469 12.096 1.00 75.38 137 GLN A CA 1
ATOM 1069 C C . GLN A 1 137 ? -23.236 8.719 13.492 1.00 75.38 137 GLN A C 1
ATOM 1071 O O . GLN A 1 137 ? -24.463 8.773 13.633 1.00 75.38 137 GLN A O 1
ATOM 1076 N N . GLU A 1 138 ? -22.385 8.936 14.493 1.00 68.38 138 GLU A N 1
ATOM 1077 C CA . GLU A 1 138 ? -22.746 9.326 15.849 1.00 68.38 138 GLU A CA 1
ATOM 1078 C C . GLU A 1 138 ? -23.496 10.668 15.812 1.00 68.38 138 GLU A C 1
ATOM 1080 O O . GLU A 1 138 ? -22.993 11.704 15.380 1.00 68.38 138 GLU A O 1
ATOM 1085 N N . GLY A 1 139 ? -24.782 10.638 16.162 1.00 56.78 139 GLY A N 1
ATOM 1086 C CA . GLY A 1 139 ? -25.664 11.808 16.103 1.00 56.78 139 GLY A CA 1
ATOM 1087 C C . GLY A 1 139 ? -26.435 12.003 14.793 1.00 56.78 139 GLY A C 1
ATOM 1088 O O . GLY A 1 139 ? -27.310 12.869 14.740 1.00 56.78 139 GLY A O 1
ATOM 1089 N N . GLN A 1 140 ? -26.215 11.186 13.753 1.00 58.09 140 GLN A N 1
ATOM 1090 C CA . GLN A 1 140 ? -27.127 11.162 12.601 1.00 58.09 140 GLN A CA 1
ATOM 1091 C C . GLN A 1 140 ? -28.404 10.353 12.888 1.00 58.09 140 GLN A C 1
ATOM 1093 O O . GLN A 1 140 ? -29.404 10.563 12.202 1.00 58.09 140 GLN A O 1
ATOM 1098 N N . GLY A 1 141 ? -28.428 9.522 13.934 1.00 54.47 141 GLY A N 1
ATOM 1099 C CA . GLY A 1 141 ? -29.513 8.574 14.189 1.00 54.47 141 GLY A CA 1
ATOM 1100 C C . GLY A 1 141 ? -29.478 7.447 13.156 1.00 54.47 141 GLY A C 1
ATOM 1101 O O . GLY A 1 141 ? -29.222 7.687 11.974 1.00 54.47 141 GLY A O 1
ATOM 1102 N N . SER A 1 142 ? -29.696 6.206 13.593 1.00 58.25 142 SER A N 1
ATOM 1103 C CA . SER A 1 142 ? -29.726 5.068 12.671 1.00 58.25 142 SER A CA 1
ATOM 1104 C C . SER A 1 142 ? -30.733 5.338 11.549 1.00 58.25 142 SER A C 1
ATOM 1106 O O . SER A 1 142 ? -31.767 5.978 11.767 1.00 58.25 142 SER A O 1
ATOM 1108 N N . PHE A 1 143 ? -30.445 4.848 10.339 1.00 60.34 143 PHE A N 1
ATOM 1109 C CA . PHE A 1 143 ? -31.416 4.850 9.243 1.00 60.34 143 PHE A CA 1
ATOM 1110 C C . PHE A 1 143 ? -32.763 4.285 9.718 1.00 60.34 143 PHE A C 1
ATOM 1112 O O . PHE A 1 143 ? -33.803 4.844 9.389 1.00 60.34 143 PHE A O 1
ATOM 1119 N N . VAL A 1 144 ? -32.716 3.266 10.584 1.00 58.81 144 VAL A N 1
ATOM 1120 C CA . VAL A 1 144 ? -33.874 2.667 11.256 1.00 58.81 144 VAL A CA 1
ATOM 1121 C C . VAL A 1 144 ? -34.624 3.698 12.098 1.00 58.81 144 VAL A C 1
ATOM 1123 O O . VAL A 1 144 ? -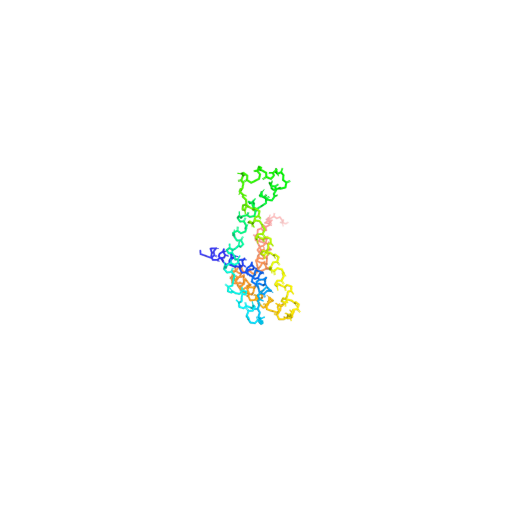35.805 3.907 11.871 1.00 58.81 144 VAL A O 1
ATOM 1126 N N . THR A 1 145 ? -33.944 4.444 12.970 1.00 64.12 145 THR A N 1
ATOM 1127 C CA . THR A 1 145 ? -34.578 5.461 13.829 1.00 64.12 145 THR A CA 1
ATOM 1128 C C . THR A 1 145 ? -35.195 6.609 13.021 1.00 64.12 145 THR A C 1
ATOM 1130 O O . THR A 1 145 ? -36.241 7.150 13.380 1.00 64.12 145 THR A O 1
ATOM 1133 N N . ARG A 1 146 ? -34.572 7.001 11.898 1.00 66.94 146 ARG A N 1
ATOM 1134 C CA . ARG A 1 146 ? -35.150 7.997 10.974 1.00 66.94 146 ARG A CA 1
ATOM 1135 C C . ARG A 1 146 ? -36.348 7.441 10.208 1.00 66.94 146 ARG A C 1
ATOM 1137 O O . ARG A 1 146 ? -37.285 8.189 9.928 1.00 66.94 146 ARG A O 1
ATOM 1144 N N . PHE A 1 147 ? -36.305 6.163 9.846 1.00 69.62 147 PHE A N 1
ATOM 1145 C CA . PHE A 1 147 ? -37.393 5.478 9.162 1.00 69.62 147 PHE A CA 1
ATOM 1146 C C . PHE A 1 147 ? -38.590 5.284 10.095 1.00 69.62 147 PHE A C 1
ATOM 1148 O O . PHE A 1 147 ? -39.701 5.623 9.707 1.00 69.62 147 PHE A O 1
ATOM 1155 N N . GLU A 1 148 ? -38.360 4.867 11.340 1.00 72.06 148 GLU A N 1
ATOM 1156 C CA . GLU A 1 148 ? -39.374 4.780 12.395 1.00 72.06 148 GLU A CA 1
ATOM 1157 C C . GLU A 1 148 ? -40.018 6.136 12.671 1.00 72.06 148 GLU A C 1
ATOM 1159 O O . GLU A 1 148 ? -41.242 6.226 12.680 1.00 72.06 148 GLU A O 1
ATOM 1164 N N . ARG A 1 149 ? -39.233 7.218 12.795 1.00 72.75 149 ARG A N 1
ATOM 1165 C CA . ARG A 1 149 ? -39.798 8.573 12.925 1.00 72.75 149 ARG A CA 1
ATOM 1166 C C . ARG A 1 149 ? -40.651 8.967 11.721 1.00 72.75 149 ARG A C 1
ATOM 1168 O O . ARG A 1 149 ? -41.750 9.467 11.907 1.00 72.75 149 ARG A O 1
ATOM 1175 N N . ARG A 1 150 ? -40.195 8.703 10.490 1.00 76.12 150 ARG A N 1
ATOM 1176 C CA . ARG A 1 150 ? -40.984 8.994 9.274 1.00 76.12 150 ARG A CA 1
ATOM 1177 C C . ARG A 1 150 ? -42.247 8.143 9.162 1.00 76.12 150 ARG A C 1
ATOM 1179 O O . ARG A 1 150 ? -43.260 8.637 8.671 1.00 76.12 150 ARG A O 1
ATOM 1186 N N . ALA A 1 151 ? -42.185 6.875 9.557 1.00 75.38 151 ALA A N 1
ATOM 1187 C CA . ALA A 1 151 ? -43.333 5.981 9.572 1.00 75.38 151 ALA A CA 1
ATOM 1188 C C . ALA A 1 151 ? -44.340 6.421 10.645 1.00 75.38 151 ALA A C 1
ATOM 1190 O O . ALA A 1 151 ? -45.520 6.559 10.336 1.00 75.38 151 ALA A O 1
ATOM 1191 N N . GLY A 1 152 ? -43.865 6.748 11.850 1.00 71.44 152 GLY A N 1
ATOM 1192 C CA . GLY A 1 152 ? -44.665 7.335 12.922 1.00 71.44 152 GLY A CA 1
ATOM 1193 C C . GLY A 1 152 ? -45.335 8.635 12.484 1.00 71.44 152 GLY A C 1
ATOM 1194 O O . GLY A 1 152 ? -46.557 8.734 12.533 1.00 71.44 152 GLY A O 1
ATOM 1195 N N . ASP A 1 153 ? -44.579 9.588 11.939 1.00 77.94 153 ASP A N 1
ATOM 1196 C CA . ASP A 1 153 ? -45.127 10.860 11.453 1.00 77.94 153 ASP A CA 1
ATOM 1197 C C . ASP A 1 153 ? -46.220 10.657 10.391 1.00 77.94 153 ASP A C 1
ATOM 1199 O O . ASP A 1 153 ? -47.221 11.371 10.404 1.00 77.94 153 ASP A O 1
ATOM 1203 N N . ARG A 1 154 ? -46.083 9.672 9.489 1.00 73.31 154 ARG A N 1
ATOM 1204 C CA . ARG A 1 154 ? -47.128 9.348 8.497 1.00 73.31 154 ARG A CA 1
ATOM 1205 C C . ARG A 1 154 ? -48.374 8.724 9.117 1.00 73.31 154 ARG A C 1
ATOM 1207 O O . ARG A 1 154 ? -49.470 8.993 8.638 1.00 73.31 154 ARG A O 1
ATOM 1214 N N . VAL A 1 155 ? -48.217 7.879 10.130 1.00 69.62 155 VAL A N 1
ATOM 1215 C CA . VAL A 1 155 ? -49.339 7.201 10.796 1.00 69.62 155 VAL A CA 1
ATOM 1216 C C . VAL A 1 155 ? -50.111 8.186 11.677 1.00 69.62 155 VAL A C 1
ATOM 1218 O O . VAL A 1 155 ? -51.340 8.206 11.639 1.00 69.62 155 VAL A O 1
ATOM 1221 N N . PHE A 1 156 ? -49.406 9.047 12.414 1.00 65.62 156 PHE A N 1
ATOM 1222 C CA . PHE A 1 156 ? -50.018 9.981 13.358 1.00 65.62 156 PHE A CA 1
ATOM 1223 C C . PHE A 1 156 ? -50.547 11.259 12.687 1.00 65.62 156 PHE A C 1
ATOM 1225 O O . PHE A 1 156 ? -51.677 11.647 12.979 1.00 65.62 156 PHE A O 1
ATOM 1232 N N . LYS A 1 157 ? -49.856 11.850 11.694 1.00 58.94 157 LYS A N 1
ATOM 1233 C CA . LYS A 1 157 ? -50.402 13.016 10.958 1.00 58.94 157 LYS A CA 1
ATOM 1234 C C . LYS A 1 157 ? -51.613 12.686 10.081 1.00 58.94 157 LYS A C 1
ATOM 1236 O O . LYS A 1 157 ? -52.381 13.580 9.741 1.00 58.94 157 LYS A O 1
ATOM 1241 N N . LYS A 1 158 ? -51.821 11.415 9.713 1.00 54.28 158 LYS A N 1
ATOM 1242 C CA . LYS A 1 158 ? -53.018 10.996 8.961 1.00 54.28 158 LYS A CA 1
ATOM 1243 C C . LYS A 1 158 ? -54.288 11.012 9.826 1.00 54.28 158 LYS A C 1
ATOM 1245 O O . LYS A 1 158 ? -55.376 11.185 9.286 1.00 54.28 158 LYS A O 1
ATOM 1250 N N . LYS A 1 159 ? -54.155 10.882 11.153 1.00 52.38 159 LYS A N 1
ATOM 1251 C CA . LYS A 1 159 ? -55.283 11.012 12.092 1.00 52.38 159 LYS A CA 1
ATOM 1252 C C . LYS A 1 159 ? -55.688 12.464 12.352 1.00 52.38 159 LYS A C 1
ATOM 1254 O O . LYS A 1 159 ? -56.856 12.706 12.596 1.00 52.38 159 LYS A O 1
ATOM 1259 N N . GLU A 1 160 ? -54.760 13.411 12.253 1.00 50.78 160 GLU A N 1
ATOM 1260 C CA . GLU A 1 160 ? -55.022 14.828 12.557 1.00 50.78 160 GLU A CA 1
ATOM 1261 C C . GLU A 1 160 ? -55.695 15.584 11.391 1.00 50.78 160 GLU A C 1
ATOM 1263 O O . GLU A 1 160 ? -56.422 16.541 11.614 1.00 50.78 160 GLU A O 1
ATOM 1268 N N . ASN A 1 161 ? -55.530 15.106 10.149 1.00 50.31 161 ASN A N 1
ATOM 1269 C CA . ASN A 1 161 ? -56.159 15.672 8.942 1.00 50.31 161 ASN A CA 1
ATOM 1270 C C . ASN A 1 161 ? -57.358 14.857 8.423 1.00 50.31 161 ASN A C 1
ATOM 1272 O O . ASN A 1 161 ? -57.745 15.013 7.265 1.00 50.31 161 ASN A O 1
ATOM 1276 N N . SER A 1 162 ? -57.925 13.955 9.227 1.00 45.56 162 SER A N 1
ATOM 1277 C CA . SER A 1 162 ? -59.213 13.343 8.888 1.00 45.56 162 SER A CA 1
ATOM 1278 C C . SER A 1 162 ? -60.305 14.312 9.348 1.00 45.56 162 SER A C 1
ATOM 1280 O O . SER A 1 162 ? -60.470 14.454 10.557 1.00 45.56 162 SER A O 1
ATOM 1282 N N . PRO A 1 163 ? -61.012 15.021 8.447 1.00 43.66 163 PRO A N 1
ATOM 1283 C CA . PRO A 1 163 ? -62.120 15.856 8.869 1.00 43.66 163 PRO A CA 1
ATOM 1284 C C . PRO A 1 163 ? -63.188 14.914 9.422 1.00 43.66 163 PRO A C 1
ATOM 1286 O O . PRO A 1 163 ? -63.735 14.089 8.688 1.00 43.66 163 PRO A O 1
ATOM 1289 N N . GLU A 1 164 ? -63.451 14.999 10.725 1.00 48.91 164 GLU A N 1
ATOM 1290 C CA . GLU A 1 164 ? -64.715 14.527 11.271 1.00 48.91 164 GLU A CA 1
ATOM 1291 C C . GLU A 1 164 ? -65.809 15.240 10.481 1.00 48.91 164 GLU A C 1
ATOM 1293 O O . GLU A 1 164 ? -65.990 16.457 10.562 1.00 48.91 164 GLU A O 1
ATOM 1298 N N . HIS A 1 165 ? -66.471 14.474 9.619 1.00 42.53 165 HIS A N 1
ATOM 1299 C CA . HIS A 1 165 ? -67.645 14.924 8.910 1.00 42.53 165 HIS A CA 1
ATOM 1300 C C . HIS A 1 165 ? -68.716 15.175 9.969 1.00 42.53 165 HIS A C 1
ATOM 1302 O O . HIS A 1 165 ? -69.318 14.252 10.510 1.00 42.53 165 HIS A O 1
ATOM 1308 N N . TYR A 1 166 ? -68.896 16.452 10.285 1.00 46.44 166 TYR A N 1
ATOM 1309 C CA . TYR A 1 166 ? -70.081 16.975 10.937 1.00 46.44 166 TYR A CA 1
ATOM 1310 C C . TYR A 1 166 ? -71.286 16.541 10.095 1.00 46.44 166 TYR A C 1
ATOM 1312 O O . TYR A 1 166 ? -71.358 16.913 8.921 1.00 46.44 166 TYR A O 1
ATOM 1320 N N . ASP A 1 167 ? -72.197 15.754 10.665 1.00 44.25 167 ASP A N 1
ATOM 1321 C CA . ASP A 1 167 ? -73.559 15.642 10.148 1.00 44.25 167 ASP A CA 1
ATOM 1322 C C . ASP A 1 167 ? -74.512 16.178 11.216 1.00 44.25 167 ASP A C 1
ATOM 1324 O O . ASP A 1 167 ? -74.867 15.528 12.202 1.00 44.25 167 ASP A O 1
ATOM 1328 N N . SER A 1 168 ? -74.819 17.461 11.057 1.00 56.50 168 SER A N 1
ATOM 1329 C CA . SER A 1 168 ? -75.854 18.170 11.786 1.00 56.50 168 SER A CA 1
ATOM 1330 C C . SER A 1 168 ? -77.230 17.743 11.295 1.00 56.50 168 SER A C 1
ATOM 1332 O O . SER A 1 168 ? -77.510 17.815 10.102 1.00 56.50 168 SER A O 1
ATOM 1334 N N . THR A 1 169 ? -78.133 17.496 12.245 1.00 50.16 169 THR A N 1
ATOM 1335 C CA . THR A 1 169 ? -79.594 17.655 12.109 1.00 50.16 169 THR A CA 1
ATOM 1336 C C . THR A 1 169 ? -80.311 16.786 11.070 1.00 50.16 169 THR A C 1
ATOM 1338 O O . THR A 1 169 ? -80.387 17.151 9.901 1.00 50.16 169 THR A O 1
ATOM 1341 N N . LYS A 1 170 ? -80.948 15.705 11.552 1.00 43.75 170 LYS A N 1
ATOM 1342 C CA . LYS A 1 170 ? -82.107 14.972 10.981 1.00 43.75 170 LYS A CA 1
ATOM 1343 C C . LYS A 1 170 ? -82.375 13.779 11.928 1.00 43.75 170 LYS A C 1
ATOM 1345 O O . LYS A 1 170 ? -81.471 12.974 12.090 1.00 43.75 170 LYS A O 1
ATOM 1350 N N . TRP A 1 171 ? -83.475 13.580 12.656 1.00 43.97 171 TRP A N 1
ATOM 1351 C CA . TRP A 1 171 ? -84.904 13.923 12.570 1.00 43.97 171 TRP A CA 1
ATOM 1352 C C . TRP A 1 171 ? -85.476 13.880 14.013 1.00 43.97 171 TRP A C 1
ATOM 1354 O O . TRP A 1 171 ? -84.964 13.119 14.833 1.00 43.97 171 TRP A O 1
ATOM 1364 N N . THR A 1 172 ? -86.324 14.828 14.435 1.00 43.41 172 THR A N 1
ATOM 1365 C CA . THR A 1 172 ? -87.773 14.612 14.714 1.00 43.41 172 THR A CA 1
ATOM 1366 C C . THR A 1 172 ? -88.235 13.166 14.802 1.00 43.41 172 THR A C 1
ATOM 1368 O O . THR A 1 172 ? -88.085 12.463 13.778 1.00 43.41 172 THR A O 1
#

Organism: NCBI:txid1194090

Sequence (172 aa):
MRLLANMFLFIFELCFKLAASLAAIIAMAAQGGVISKVAAGFYSLPEAVREIIWWVRNIPEIGKIVNDYNTLTAANFNQKYGSGAVNYVMDYLNEAVDYLQQVYLNISGQPVGTVSAAVVVFLIFYLVARIARFVRQEGQGSFVTRFERRAGDRVFKKKENSPEHYDSTKWT

pLDDT: mean 79.05, std 12.9, range [42.53, 94.88]